Protein AF-A0A847HS44-F1 (afdb_monomer)

Nearest PDB structures (foldseek):
  2p1a-assembly1_B  TM=5.831E-01  e=1.201E-01  Bacillus cereus ATCC 10987
  8d9p-assembly1_A  TM=1.862E-01  e=7.970E+00  synthetic construct

Sequence (171 aa):
MTTGVDSRADLLFLAFERNSRVNAALLAAIEASDLPFASGGWSIGKLLCHLASFRRQWLAEIAPKHAAGLRSLADYTDDGRDFEPLTDDLLVIADAFRAGDAAVVAAVHAALTERRPFPGFYRSDPTELLVHVMVHDAHHRGQIMSLLRQRGRSRADMIKLEDATWLVWRE

Secondary structure (DSSP, 8-state):
------HHHHHHHHHHHHHHHHHHHHHHH--GGGTT--SSS--HHHHHHHHHHHHHHHHHHH-HHHHTTPPP-EEE-TTSS-EEES---HHHHHHHHHHHHHHHHHHHHHHHHTT---SSS--S-TTHHHHHHHHHHHHHHHHHHHHHHHTT--HHHHHHHHHHHHGGGG-

Solvent-accessible surface area (backbone atoms only — not comparable to full-atom values): 9558 Å² total; per-residue (Å²): 132,84,80,76,75,57,67,66,60,54,53,49,52,52,51,44,53,42,48,53,50,28,52,52,43,52,55,74,70,59,52,76,86,49,29,80,48,60,77,100,61,73,23,41,34,42,50,51,23,48,62,28,25,46,44,36,55,54,26,50,75,59,39,45,80,51,21,60,87,60,73,76,30,51,52,61,43,98,82,65,82,51,63,47,56,72,61,82,52,65,66,65,47,53,49,38,36,54,54,25,53,52,29,52,54,50,47,34,53,50,26,59,75,69,71,40,54,30,78,102,44,46,71,89,41,39,62,51,53,51,53,50,52,49,52,53,47,52,53,54,47,53,51,44,56,48,49,45,49,74,75,60,54,50,70,67,59,52,48,53,51,47,49,55,42,54,52,62,76,74,114

Radius of gyration: 16.85 Å; Cα contacts (8 Å, |Δi|>4): 185; chains: 1; bounding box: 44×34×45 Å

Structure (mmCIF, N/CA/C/O backbone):
data_AF-A0A847HS44-F1
#
_entry.id   AF-A0A847HS44-F1
#
loop_
_atom_site.group_PDB
_atom_site.id
_atom_site.type_symbol
_atom_site.label_atom_id
_atom_site.label_alt_id
_atom_site.label_comp_id
_atom_site.label_asym_id
_atom_site.label_entity_id
_atom_site.label_seq_id
_atom_site.pdbx_PDB_ins_code
_atom_site.Cartn_x
_atom_site.Cartn_y
_atom_site.Cartn_z
_atom_site.occupancy
_atom_site.B_iso_or_equiv
_atom_site.auth_seq_id
_atom_site.auth_comp_id
_atom_site.auth_asym_id
_atom_site.auth_atom_id
_atom_site.pdbx_PDB_model_num
ATOM 1 N N . MET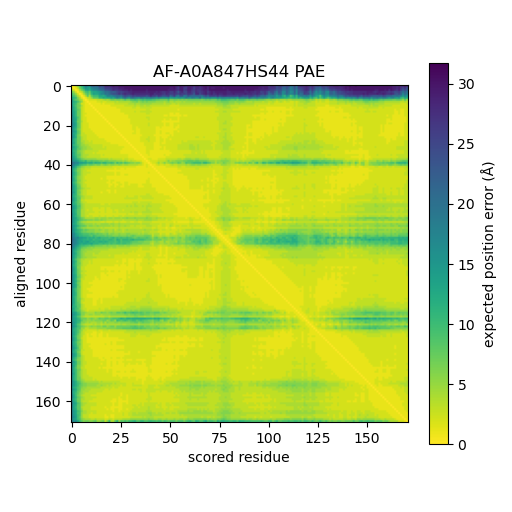 A 1 1 ? 27.883 -16.875 -19.919 1.00 35.31 1 MET A N 1
ATOM 2 C CA . MET A 1 1 ? 27.927 -15.516 -19.343 1.00 35.31 1 MET A CA 1
ATOM 3 C C . MET A 1 1 ? 27.144 -15.567 -18.051 1.00 35.31 1 MET A C 1
ATOM 5 O O . MET A 1 1 ? 25.947 -15.806 -18.095 1.00 35.31 1 MET A O 1
ATOM 9 N N . THR A 1 2 ? 27.832 -15.494 -16.919 1.00 38.44 2 THR A N 1
ATOM 10 C CA . THR A 1 2 ? 27.220 -15.480 -15.590 1.00 38.44 2 THR A CA 1
ATOM 11 C C . THR A 1 2 ? 26.368 -14.221 -15.465 1.00 38.44 2 THR A C 1
ATOM 13 O O . THR A 1 2 ? 26.876 -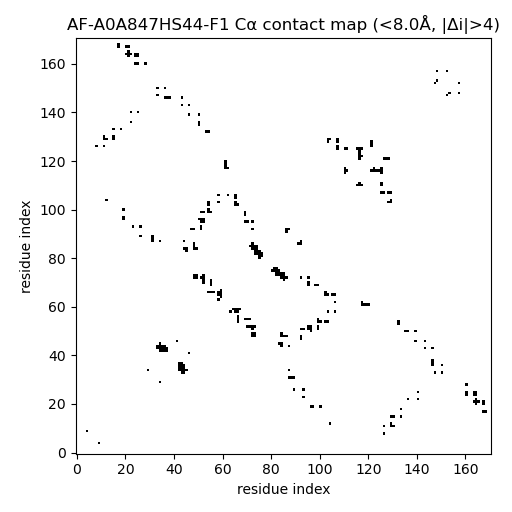13.105 -15.548 1.00 38.44 2 THR A O 1
ATOM 16 N N . THR A 1 3 ? 25.056 -14.404 -15.343 1.00 46.41 3 THR A N 1
ATOM 17 C CA . THR A 1 3 ? 24.098 -13.352 -15.006 1.00 46.41 3 THR A CA 1
ATOM 18 C C . THR A 1 3 ? 24.461 -12.834 -13.622 1.00 46.41 3 THR A C 1
ATOM 20 O O . THR A 1 3 ? 24.153 -13.471 -12.617 1.00 46.41 3 THR A O 1
ATOM 23 N N . GLY A 1 4 ? 25.210 -11.734 -13.574 1.00 49.28 4 GLY A N 1
ATOM 24 C CA . GLY A 1 4 ? 25.477 -11.024 -12.335 1.00 49.28 4 GLY A CA 1
ATOM 25 C C . GLY A 1 4 ? 24.150 -10.532 -11.784 1.00 49.28 4 GLY A C 1
ATOM 26 O O . GLY A 1 4 ? 23.555 -9.611 -12.333 1.00 49.28 4 GLY A O 1
ATOM 27 N N . VAL A 1 5 ? 23.675 -11.202 -10.746 1.00 53.84 5 VAL A N 1
ATOM 28 C CA . VAL A 1 5 ? 22.640 -10.702 -9.853 1.00 53.84 5 VAL A CA 1
ATOM 29 C C . VAL A 1 5 ? 23.112 -9.330 -9.347 1.00 53.84 5 VAL A C 1
ATOM 31 O O . VAL A 1 5 ? 24.160 -9.263 -8.701 1.00 53.84 5 VAL A O 1
ATOM 34 N N . ASP A 1 6 ? 22.420 -8.229 -9.681 1.00 69.06 6 ASP A N 1
ATOM 35 C CA . ASP A 1 6 ? 22.714 -6.935 -9.046 1.00 69.06 6 ASP A CA 1
ATOM 36 C C . ASP A 1 6 ? 22.168 -7.011 -7.625 1.00 69.06 6 ASP A C 1
ATOM 38 O O . ASP A 1 6 ? 20.983 -6.790 -7.374 1.00 69.06 6 ASP A O 1
ATOM 42 N N . SER A 1 7 ? 23.056 -7.344 -6.691 1.00 78.81 7 SER A N 1
ATOM 43 C CA . SER A 1 7 ? 22.738 -7.515 -5.276 1.00 78.81 7 SER A CA 1
ATOM 44 C C . SER A 1 7 ? 22.021 -6.306 -4.668 1.00 78.81 7 SER A C 1
ATOM 46 O O . SER A 1 7 ? 21.385 -6.444 -3.631 1.00 78.81 7 SER A O 1
ATOM 48 N N . ARG A 1 8 ? 22.106 -5.114 -5.277 1.00 85.62 8 ARG A N 1
ATOM 49 C CA . ARG A 1 8 ? 21.376 -3.927 -4.807 1.00 85.62 8 ARG A CA 1
ATOM 50 C C . ARG A 1 8 ? 19.903 -3.964 -5.200 1.00 85.62 8 ARG A C 1
ATOM 52 O O . ARG A 1 8 ? 19.059 -3.654 -4.364 1.00 85.62 8 ARG A O 1
ATOM 59 N N . ALA A 1 9 ? 19.593 -4.358 -6.434 1.00 90.69 9 ALA A N 1
ATOM 60 C CA . ALA A 1 9 ? 18.211 -4.482 -6.891 1.00 90.69 9 ALA A CA 1
ATOM 61 C C . ALA A 1 9 ? 17.483 -5.587 -6.114 1.00 90.69 9 ALA A C 1
ATOM 63 O O . ALA A 1 9 ? 16.370 -5.371 -5.642 1.00 90.69 9 ALA A O 1
ATOM 64 N N . ASP A 1 10 ? 18.147 -6.721 -5.888 1.00 93.50 10 ASP A N 1
ATOM 65 C CA . ASP A 1 10 ? 17.607 -7.830 -5.096 1.00 93.50 10 ASP A CA 1
ATOM 66 C C . ASP A 1 10 ? 17.241 -7.414 -3.667 1.00 93.50 10 ASP A C 1
ATOM 68 O O . ASP A 1 10 ? 16.172 -7.770 -3.170 1.00 93.50 10 ASP A O 1
ATOM 72 N N . LEU A 1 11 ? 18.087 -6.607 -3.017 1.00 95.06 11 LEU A N 1
ATOM 73 C CA . LEU A 1 11 ? 17.787 -6.068 -1.689 1.00 95.06 11 LEU A CA 1
ATOM 74 C C . LEU A 1 11 ? 16.565 -5.141 -1.701 1.00 95.06 11 LEU A C 1
ATOM 76 O O . LEU A 1 11 ? 15.794 -5.147 -0.743 1.00 95.06 11 LEU A O 1
ATOM 80 N N . LEU A 1 12 ? 16.356 -4.370 -2.772 1.00 97.25 12 LEU A N 1
ATOM 81 C CA . LEU A 1 12 ? 15.176 -3.512 -2.911 1.00 97.25 12 LEU A CA 1
ATOM 82 C C . LEU A 1 12 ? 13.904 -4.321 -3.178 1.00 97.25 12 LEU A C 1
ATOM 84 O O . LEU A 1 12 ? 12.866 -3.999 -2.603 1.00 97.25 12 LEU A O 1
ATOM 88 N N . PHE A 1 13 ? 13.974 -5.392 -3.972 1.00 97.88 13 PHE A N 1
ATOM 89 C CA . PHE A 1 13 ? 12.849 -6.318 -4.137 1.00 97.88 13 PHE A CA 1
ATOM 90 C C . PHE A 1 13 ? 12.499 -7.022 -2.824 1.00 97.88 13 PHE A C 1
ATOM 92 O O . PHE A 1 13 ? 11.324 -7.086 -2.467 1.00 97.88 13 PHE A O 1
ATOM 99 N N . LEU A 1 14 ? 13.501 -7.480 -2.069 1.00 97.12 14 LEU A N 1
ATOM 100 C CA . LEU A 1 14 ? 13.291 -8.068 -0.746 1.00 97.12 14 LEU A CA 1
ATOM 101 C C . LEU A 1 14 ? 12.673 -7.058 0.232 1.00 97.12 14 LEU A C 1
ATOM 103 O O . LEU A 1 14 ? 11.720 -7.377 0.939 1.00 97.12 14 LEU A O 1
ATOM 107 N N . ALA A 1 15 ? 13.177 -5.822 0.268 1.00 98.00 15 ALA A N 1
ATOM 108 C CA . ALA A 1 15 ? 12.604 -4.770 1.104 1.00 98.00 15 ALA A CA 1
ATOM 109 C C . ALA A 1 15 ? 11.152 -4.449 0.708 1.00 98.00 15 ALA A C 1
ATOM 111 O O . ALA A 1 15 ? 10.306 -4.235 1.577 1.00 98.00 15 ALA A O 1
ATOM 112 N N . PHE A 1 16 ? 10.845 -4.463 -0.590 1.00 98.50 16 PHE A N 1
ATOM 113 C CA . PHE A 1 16 ? 9.499 -4.231 -1.101 1.00 98.50 16 PHE A CA 1
ATOM 114 C C . PHE A 1 16 ? 8.529 -5.371 -0.749 1.00 98.50 16 PHE A C 1
ATOM 116 O O . PHE A 1 16 ? 7.387 -5.119 -0.357 1.00 98.50 16 PHE A O 1
ATOM 123 N N . GLU A 1 17 ? 8.983 -6.622 -0.823 1.00 98.31 17 GLU A N 1
ATOM 124 C CA . GLU A 1 17 ? 8.225 -7.798 -0.379 1.00 98.31 17 GLU A CA 1
ATOM 125 C C . GLU A 1 17 ? 7.880 -7.698 1.114 1.00 98.31 17 GLU A C 1
ATOM 127 O O . GLU A 1 17 ? 6.709 -7.808 1.496 1.00 98.31 17 GLU A O 1
ATOM 132 N N . ARG A 1 18 ? 8.864 -7.341 1.946 1.00 98.44 18 ARG A N 1
ATOM 133 C CA . ARG A 1 18 ? 8.659 -7.074 3.376 1.00 98.44 18 ARG A CA 1
ATOM 134 C C . ARG A 1 18 ? 7.659 -5.946 3.599 1.00 98.44 18 ARG A C 1
ATOM 136 O O . ARG A 1 18 ? 6.729 -6.094 4.388 1.00 98.44 18 ARG A O 1
ATOM 143 N N . ASN A 1 19 ? 7.781 -4.843 2.864 1.00 98.56 19 ASN A N 1
ATOM 144 C CA . ASN A 1 19 ? 6.821 -3.745 2.934 1.00 98.56 19 ASN A CA 1
ATOM 145 C C . ASN A 1 19 ? 5.385 -4.191 2.592 1.00 98.56 19 ASN A C 1
ATOM 147 O O . ASN A 1 19 ? 4.445 -3.797 3.286 1.00 98.56 19 ASN A O 1
ATOM 151 N N . SER A 1 20 ? 5.226 -5.050 1.583 1.00 98.38 20 SER A N 1
ATOM 152 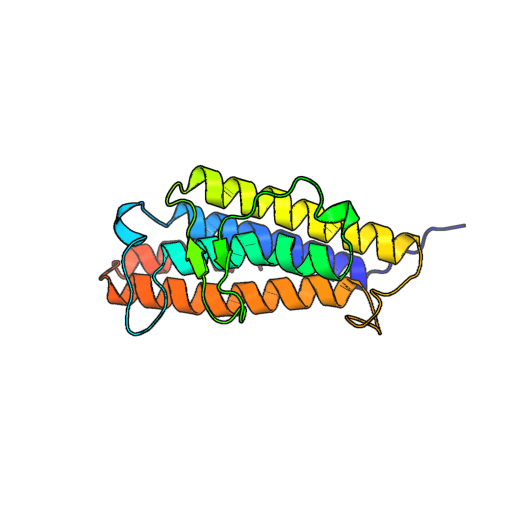C CA . SER A 1 20 ? 3.929 -5.617 1.185 1.00 98.38 20 SER A CA 1
ATOM 153 C C . SER A 1 20 ? 3.318 -6.449 2.322 1.00 98.38 20 SER A C 1
ATOM 155 O O . SER A 1 20 ? 2.137 -6.314 2.649 1.00 98.38 20 SER A O 1
ATOM 157 N N . ARG A 1 21 ? 4.138 -7.252 3.011 1.00 98.38 21 ARG A N 1
ATOM 158 C CA . ARG A 1 21 ? 3.722 -8.031 4.191 1.00 98.38 21 ARG A CA 1
ATOM 159 C C . ARG A 1 21 ? 3.341 -7.154 5.380 1.00 98.38 21 ARG A C 1
ATOM 161 O O . ARG A 1 21 ? 2.382 -7.470 6.080 1.00 98.38 21 ARG A O 1
ATOM 168 N N . VAL A 1 22 ? 4.024 -6.029 5.579 1.00 98.56 22 VAL A N 1
ATOM 169 C CA . VAL A 1 22 ? 3.646 -5.039 6.600 1.00 98.56 22 VAL A CA 1
ATOM 170 C C . VAL A 1 22 ? 2.286 -4.411 6.291 1.00 98.56 22 VAL A C 1
ATOM 172 O O . VAL A 1 22 ? 1.470 -4.255 7.199 1.00 98.56 22 VAL A O 1
ATOM 175 N N . ASN A 1 23 ? 2.000 -4.094 5.025 1.00 98.44 23 ASN A N 1
ATOM 176 C CA . ASN A 1 23 ? 0.676 -3.604 4.627 1.00 98.44 23 ASN A CA 1
ATOM 177 C C . ASN A 1 23 ? -0.413 -4.657 4.866 1.00 98.44 23 ASN A C 1
ATOM 179 O O . ASN A 1 23 ? -1.477 -4.326 5.387 1.00 98.44 23 ASN A O 1
ATOM 183 N N . ALA A 1 24 ? -0.135 -5.925 4.553 1.00 98.25 24 ALA A N 1
ATOM 184 C CA . ALA A 1 24 ? -1.051 -7.028 4.832 1.00 98.25 24 ALA A CA 1
ATOM 185 C C . ALA A 1 24 ? -1.308 -7.202 6.341 1.00 98.25 24 ALA A C 1
ATOM 187 O O . ALA A 1 24 ? -2.455 -7.380 6.749 1.00 98.25 24 ALA A O 1
ATOM 188 N N . ALA A 1 25 ? -0.268 -7.096 7.175 1.00 98.06 25 ALA A N 1
ATOM 189 C CA . ALA A 1 25 ? -0.394 -7.156 8.631 1.00 98.06 25 ALA A CA 1
ATOM 190 C C . ALA A 1 25 ? -1.226 -5.991 9.191 1.00 98.06 25 ALA A C 1
ATOM 192 O O . ALA A 1 25 ? -2.063 -6.208 10.067 1.00 98.06 25 ALA A O 1
ATOM 193 N N . LEU A 1 26 ? -1.042 -4.774 8.661 1.00 98.19 26 LEU A N 1
ATOM 194 C CA . LEU A 1 26 ? -1.879 -3.628 9.016 1.00 98.19 26 LEU A CA 1
ATOM 195 C C . LEU A 1 26 ? -3.341 -3.882 8.648 1.00 98.19 26 LEU A C 1
ATOM 197 O O . LEU A 1 26 ? -4.199 -3.759 9.514 1.00 98.19 26 LEU A O 1
ATOM 201 N N . LEU A 1 27 ? -3.620 -4.261 7.397 1.00 98.00 27 LEU A N 1
ATOM 202 C CA . LEU A 1 27 ? -4.979 -4.539 6.920 1.00 98.00 27 LEU A CA 1
ATOM 203 C C . LEU A 1 27 ? -5.683 -5.607 7.761 1.00 98.00 27 LEU A C 1
ATOM 205 O O . LEU A 1 27 ? -6.847 -5.434 8.104 1.00 98.00 27 LEU A O 1
ATOM 209 N N . ALA A 1 28 ? -4.975 -6.671 8.143 1.00 97.56 28 ALA A N 1
ATOM 210 C CA . ALA A 1 28 ? -5.519 -7.740 8.979 1.00 97.56 28 ALA A CA 1
ATOM 211 C C . ALA A 1 28 ? -5.902 -7.287 10.402 1.00 97.56 28 ALA A C 1
ATOM 213 O O . ALA A 1 28 ? -6.659 -7.981 11.078 1.00 97.56 28 ALA A O 1
ATOM 214 N N . ALA A 1 29 ? -5.378 -6.150 10.867 1.00 96.88 29 ALA A N 1
ATOM 215 C CA . ALA A 1 29 ? -5.713 -5.559 12.161 1.00 96.88 29 ALA A CA 1
ATOM 216 C C . ALA A 1 29 ? -6.822 -4.493 12.082 1.00 96.88 29 ALA A C 1
ATOM 218 O O . ALA A 1 29 ? -7.274 -4.023 13.127 1.00 96.88 29 ALA A O 1
ATOM 219 N N . ILE A 1 30 ? -7.239 -4.090 10.876 1.00 98.00 30 ILE A N 1
ATOM 220 C CA . ILE A 1 30 ? -8.332 -3.135 10.670 1.00 98.00 30 ILE A CA 1
ATOM 221 C C . ILE A 1 30 ? -9.669 -3.873 10.705 1.00 98.00 30 ILE A C 1
ATOM 223 O O . ILE A 1 30 ? -9.857 -4.900 10.057 1.00 98.00 30 ILE A O 1
ATOM 227 N N . GLU A 1 31 ? -10.628 -3.308 11.425 1.00 96.88 31 GLU A N 1
ATOM 228 C CA . GLU A 1 31 ? -12.020 -3.736 11.421 1.00 96.88 31 GLU A CA 1
ATOM 229 C C . GLU A 1 31 ? -12.855 -2.793 10.552 1.00 96.88 31 GLU A C 1
ATOM 231 O O . GLU A 1 31 ? -12.570 -1.600 10.443 1.00 96.88 31 GLU A O 1
ATOM 236 N N . ALA A 1 32 ? -13.970 -3.288 10.004 1.00 97.19 32 ALA A N 1
ATOM 237 C CA . ALA A 1 32 ? -14.899 -2.457 9.231 1.00 97.19 32 ALA A CA 1
ATOM 238 C C . ALA A 1 32 ? -15.371 -1.214 10.015 1.00 97.19 32 ALA A C 1
ATOM 240 O O . ALA A 1 32 ? -15.581 -0.145 9.447 1.00 97.19 32 ALA A O 1
ATOM 241 N N . SER A 1 33 ? -15.472 -1.330 11.344 1.00 97.00 33 SER A N 1
ATOM 242 C CA . SER A 1 33 ? -15.875 -0.227 12.217 1.00 97.00 33 SER A CA 1
ATOM 243 C C . SER A 1 33 ? -14.841 0.913 12.294 1.00 97.00 33 SER A C 1
ATOM 245 O O . SER A 1 33 ? -15.211 2.034 12.652 1.00 97.00 33 SER A O 1
ATOM 247 N N . ASP A 1 34 ? -13.567 0.662 11.968 1.00 98.06 34 ASP A N 1
ATOM 248 C CA . ASP A 1 34 ? -12.507 1.680 11.929 1.00 98.06 34 ASP A CA 1
ATOM 249 C C . ASP A 1 34 ? -12.587 2.574 10.695 1.00 98.06 34 ASP A C 1
ATOM 251 O O . ASP A 1 34 ? -12.218 3.744 10.764 1.00 98.06 34 ASP A O 1
ATOM 255 N N . LEU A 1 35 ? -13.053 2.030 9.569 1.00 98.25 35 LEU A N 1
ATOM 256 C CA . LEU A 1 35 ? -12.989 2.670 8.256 1.00 98.25 35 LEU A CA 1
ATOM 257 C C . LEU A 1 35 ? -13.531 4.106 8.208 1.00 98.25 35 LEU A C 1
ATOM 259 O O . LEU A 1 35 ? -12.850 4.948 7.615 1.00 98.25 35 LEU A O 1
ATOM 263 N N . PRO A 1 36 ? -14.684 4.442 8.824 1.00 97.81 36 PRO A N 1
ATOM 264 C CA . PRO A 1 36 ? -15.198 5.808 8.778 1.00 97.81 36 PRO A CA 1
ATOM 265 C C . PRO A 1 36 ? -14.446 6.781 9.698 1.00 97.81 36 PRO A C 1
ATOM 267 O O . PRO A 1 36 ? -14.651 7.988 9.587 1.00 97.81 36 PRO A O 1
ATOM 270 N N . PHE A 1 37 ? -13.594 6.307 10.616 1.00 98.38 37 PHE A N 1
ATOM 271 C CA . PHE A 1 37 ? -12.940 7.181 11.588 1.00 98.38 37 PHE A CA 1
ATOM 272 C C . PHE A 1 37 ? -11.899 8.088 10.923 1.00 98.38 37 PHE A C 1
ATOM 274 O O . PHE A 1 37 ? -11.018 7.624 10.197 1.00 98.38 37 PHE A O 1
ATOM 281 N N . ALA A 1 38 ? -11.988 9.383 11.222 1.00 97.19 38 ALA A N 1
ATOM 282 C CA . ALA A 1 38 ? -11.110 10.438 10.736 1.00 97.19 38 ALA A CA 1
ATOM 283 C C . ALA A 1 38 ? -10.836 11.452 11.854 1.00 97.19 38 ALA A C 1
ATOM 285 O O . ALA A 1 38 ? -11.634 11.605 12.779 1.00 97.19 38 ALA A O 1
ATOM 286 N N . SER A 1 39 ? -9.725 12.180 11.745 1.00 93.56 39 SER A N 1
ATOM 287 C CA . SER A 1 39 ? -9.378 13.267 12.665 1.00 93.56 39 SER A CA 1
ATOM 288 C C . SER A 1 39 ? -8.605 14.348 11.912 1.00 93.56 39 SER A C 1
ATOM 290 O O . SER A 1 39 ? -7.412 14.204 11.652 1.00 93.56 39 SER A O 1
ATOM 292 N N . GLY A 1 40 ? -9.311 15.401 11.483 1.00 87.69 40 GLY A N 1
ATOM 293 C CA . GLY A 1 40 ? -8.718 16.548 10.779 1.00 87.69 40 GLY A CA 1
ATOM 294 C C . GLY A 1 40 ? -8.178 16.268 9.367 1.00 87.69 40 GLY A C 1
ATOM 295 O O . GLY A 1 40 ? -7.452 17.099 8.830 1.00 87.69 40 GLY A O 1
ATOM 296 N N . GLY A 1 41 ? -8.514 15.124 8.764 1.00 92.88 41 GLY A N 1
ATOM 297 C CA . GLY A 1 41 ? -8.041 14.698 7.444 1.00 92.88 41 GLY A CA 1
ATOM 298 C C . GLY A 1 41 ? -8.846 13.515 6.902 1.00 92.88 41 GLY A C 1
ATOM 299 O O . GLY A 1 41 ? -9.999 13.323 7.283 1.00 92.88 41 GLY A O 1
ATOM 300 N N . TRP A 1 42 ? -8.244 12.713 6.020 1.00 96.62 42 TRP A N 1
ATOM 301 C CA . TRP A 1 42 ? -8.889 11.523 5.458 1.00 96.62 42 TRP A CA 1
ATOM 302 C C . TRP A 1 42 ? -9.167 10.448 6.518 1.00 96.62 42 TRP A C 1
ATOM 304 O O . TRP A 1 42 ? -8.412 10.284 7.479 1.00 96.62 42 TRP A O 1
ATOM 314 N N . SER A 1 43 ? -10.258 9.705 6.323 1.00 98.25 43 SER A N 1
ATOM 315 C CA . SER A 1 43 ? -10.595 8.554 7.159 1.00 98.25 43 SER A CA 1
ATOM 316 C C . SER A 1 43 ? -9.637 7.385 6.932 1.00 98.25 43 SER A C 1
ATOM 318 O O . SER A 1 43 ? -8.923 7.337 5.926 1.00 98.25 43 SER A O 1
ATOM 320 N N . ILE A 1 44 ? -9.650 6.404 7.838 1.00 98.50 44 ILE A N 1
ATOM 321 C CA . ILE A 1 44 ? -8.874 5.164 7.678 1.00 98.50 44 ILE A CA 1
ATOM 322 C C . ILE A 1 44 ? -9.221 4.474 6.351 1.00 98.50 44 ILE A C 1
ATOM 324 O O . ILE A 1 44 ? -8.316 4.115 5.602 1.00 98.50 44 ILE A O 1
ATOM 328 N N . GLY A 1 45 ? -10.507 4.340 6.013 1.00 98.25 45 GLY A N 1
ATOM 329 C CA . GLY A 1 45 ? -10.929 3.711 4.757 1.00 98.25 45 GLY A CA 1
ATOM 330 C C . GLY A 1 45 ? -10.449 4.469 3.519 1.00 98.25 45 GLY A C 1
ATOM 331 O O . GLY A 1 45 ? -9.955 3.859 2.569 1.00 98.25 45 GLY A O 1
ATOM 332 N N . LYS A 1 46 ? -10.498 5.805 3.563 1.00 97.94 46 LYS A N 1
ATOM 333 C CA . LYS A 1 46 ? -9.989 6.665 2.489 1.00 97.94 46 LYS A CA 1
ATOM 334 C C . LYS A 1 46 ? -8.471 6.500 2.335 1.00 97.94 46 LYS A C 1
ATOM 336 O O . LYS A 1 46 ? -8.002 6.232 1.232 1.00 97.94 46 LYS A O 1
ATOM 341 N N . LEU A 1 47 ? -7.708 6.522 3.431 1.00 98.06 47 LEU A N 1
ATOM 342 C CA . LEU A 1 47 ? -6.258 6.264 3.424 1.00 98.06 47 LEU A CA 1
ATOM 343 C C . LEU A 1 47 ? -5.902 4.879 2.860 1.00 98.06 47 LEU A C 1
ATOM 345 O O . LEU A 1 47 ? -4.961 4.762 2.078 1.00 98.06 47 LEU A O 1
ATOM 349 N N . LEU A 1 48 ? -6.654 3.833 3.207 1.00 98.44 48 LEU A N 1
ATOM 350 C CA . LEU A 1 48 ? -6.426 2.485 2.678 1.00 98.44 48 LEU A CA 1
ATOM 351 C C . LEU A 1 48 ? -6.686 2.398 1.167 1.00 98.44 48 LEU A C 1
ATOM 353 O O . LEU A 1 48 ? -5.875 1.824 0.438 1.00 98.44 48 LEU A O 1
ATOM 357 N N . CYS A 1 49 ? -7.770 3.008 0.681 1.00 98.12 49 CYS A N 1
ATOM 358 C CA . CYS A 1 49 ? -8.057 3.083 -0.753 1.00 98.12 49 CYS A CA 1
ATOM 359 C C . CYS A 1 49 ? -6.995 3.891 -1.511 1.00 98.12 49 CYS A C 1
ATOM 361 O O . CYS A 1 49 ? -6.621 3.507 -2.624 1.00 98.12 49 CYS A O 1
ATOM 363 N N . HIS A 1 50 ? -6.478 4.967 -0.906 1.00 97.25 50 HIS A N 1
ATOM 364 C CA . HIS A 1 50 ? -5.374 5.755 -1.454 1.00 97.25 50 HIS A CA 1
ATOM 365 C C . HIS A 1 50 ? -4.111 4.911 -1.621 1.00 97.25 50 HIS A C 1
ATOM 367 O O . HIS A 1 50 ? -3.561 4.831 -2.717 1.00 97.25 50 HIS A O 1
ATOM 373 N N . LEU A 1 51 ? -3.686 4.240 -0.547 1.00 97.19 51 LEU A N 1
ATOM 374 C CA . LEU A 1 51 ? -2.505 3.381 -0.546 1.00 97.19 51 LEU A CA 1
ATOM 375 C C . LEU A 1 51 ? -2.588 2.296 -1.626 1.00 97.19 51 LEU A C 1
ATOM 377 O O . LEU A 1 51 ? -1.653 2.129 -2.412 1.00 97.19 51 LEU A O 1
ATOM 381 N N . ALA A 1 52 ? -3.719 1.595 -1.712 1.00 97.50 52 ALA A N 1
ATOM 382 C CA . ALA A 1 52 ? -3.926 0.566 -2.727 1.00 97.50 52 ALA A CA 1
ATOM 383 C C . ALA A 1 52 ? -3.914 1.152 -4.153 1.00 97.50 52 ALA A C 1
ATOM 385 O O . ALA A 1 52 ? -3.256 0.620 -5.050 1.00 97.50 52 ALA A O 1
ATOM 386 N N . SER A 1 53 ? -4.605 2.277 -4.367 1.00 96.25 53 SER A N 1
ATOM 387 C CA . SER A 1 53 ? -4.739 2.900 -5.693 1.00 96.25 53 SER A CA 1
ATOM 388 C C . SER A 1 53 ? -3.456 3.576 -6.181 1.00 96.25 53 SER A C 1
ATOM 390 O O . SER A 1 53 ? -3.275 3.716 -7.395 1.00 96.25 53 SER A O 1
ATOM 392 N N . PHE A 1 54 ? -2.547 3.931 -5.267 1.00 96.38 54 PHE A N 1
ATOM 393 C CA . PHE A 1 54 ? -1.269 4.569 -5.579 1.00 96.38 54 PHE A CA 1
ATOM 394 C C . PHE A 1 54 ? -0.466 3.783 -6.622 1.00 96.38 54 PHE A C 1
ATOM 396 O O . PHE A 1 54 ? 0.022 4.365 -7.590 1.00 96.38 54 PHE A O 1
ATOM 403 N N . ARG A 1 55 ? -0.404 2.445 -6.498 1.00 97.75 55 ARG A N 1
ATOM 404 C CA . ARG A 1 55 ? 0.319 1.588 -7.457 1.00 97.75 55 ARG A CA 1
ATOM 405 C C . ARG A 1 55 ? -0.233 1.752 -8.863 1.00 97.75 55 ARG A C 1
ATOM 407 O O . ARG A 1 55 ? 0.514 2.027 -9.797 1.00 97.75 55 ARG A O 1
ATOM 414 N N . ARG A 1 56 ? -1.554 1.614 -9.009 1.00 96.75 56 ARG A N 1
ATOM 415 C CA . ARG A 1 56 ? -2.232 1.743 -10.300 1.00 96.75 56 ARG A CA 1
ATOM 416 C C . ARG A 1 56 ? -2.007 3.128 -10.898 1.00 96.75 56 ARG A C 1
ATOM 418 O O . ARG A 1 56 ? -1.676 3.209 -12.075 1.00 96.75 56 ARG A O 1
ATOM 425 N N . GLN A 1 57 ? -2.232 4.193 -10.129 1.00 94.06 57 GLN A N 1
ATOM 426 C CA . GLN A 1 57 ? -2.060 5.569 -10.611 1.00 94.06 57 GLN A CA 1
ATOM 427 C C . GLN A 1 57 ? -0.652 5.798 -11.116 1.00 94.06 57 GLN A C 1
ATOM 429 O O . GLN A 1 57 ? -0.465 6.224 -12.249 1.00 94.06 57 GLN A O 1
ATOM 434 N N . TRP A 1 58 ? 0.333 5.444 -10.300 1.00 95.25 58 TRP A N 1
ATOM 435 C CA . TRP A 1 58 ? 1.705 5.700 -10.663 1.00 95.25 58 TRP A CA 1
ATOM 436 C C . TRP A 1 58 ? 2.133 4.872 -11.878 1.00 95.25 58 TRP A C 1
ATOM 438 O O . TRP A 1 58 ? 2.738 5.401 -12.806 1.00 95.25 58 TRP A O 1
ATOM 448 N N . LEU A 1 59 ? 1.743 3.593 -11.940 1.00 97.44 59 LEU A N 1
ATOM 449 C CA . LEU A 1 59 ? 1.979 2.755 -13.117 1.00 97.44 59 LEU A CA 1
ATOM 450 C C . LEU A 1 59 ? 1.259 3.271 -14.368 1.00 97.44 59 LEU A C 1
ATOM 452 O O . LEU A 1 59 ? 1.793 3.103 -15.459 1.00 97.44 59 LEU A O 1
ATOM 456 N N . ALA A 1 60 ? 0.081 3.887 -14.248 1.00 95.69 60 ALA A N 1
ATOM 457 C CA . ALA A 1 60 ? -0.628 4.443 -15.399 1.00 95.69 60 ALA A CA 1
ATOM 458 C C . ALA A 1 60 ? 0.176 5.564 -16.075 1.00 95.69 60 ALA A C 1
ATOM 460 O O . ALA A 1 60 ? 0.139 5.668 -17.296 1.00 95.69 60 ALA A O 1
ATOM 461 N N . GLU A 1 61 ? 0.955 6.323 -15.303 1.00 93.81 61 GLU A N 1
ATOM 462 C CA . GLU A 1 61 ? 1.836 7.373 -15.820 1.00 93.81 61 GLU A CA 1
ATOM 463 C C . GLU A 1 61 ? 3.107 6.800 -16.462 1.00 93.81 61 GLU A C 1
ATOM 465 O O . GLU A 1 61 ? 3.497 7.187 -17.563 1.00 93.81 61 GLU A O 1
ATOM 470 N N . ILE A 1 62 ? 3.774 5.859 -15.785 1.00 95.12 62 ILE A N 1
ATOM 471 C CA . ILE A 1 62 ? 5.156 5.486 -16.145 1.00 95.12 62 ILE A CA 1
ATOM 472 C C . ILE A 1 62 ? 5.290 4.138 -16.853 1.00 95.12 62 ILE A C 1
ATOM 474 O O . ILE A 1 62 ? 6.290 3.869 -17.522 1.00 95.12 62 ILE A O 1
ATOM 478 N N . ALA A 1 63 ? 4.309 3.258 -16.684 1.00 96.00 63 ALA A N 1
ATOM 479 C CA . ALA A 1 63 ? 4.304 1.908 -17.227 1.00 96.00 63 ALA A CA 1
ATOM 480 C C . ALA A 1 63 ? 2.869 1.436 -17.546 1.00 96.00 63 ALA A C 1
ATOM 482 O O . ALA A 1 63 ? 2.451 0.402 -17.017 1.00 96.00 63 ALA A O 1
ATOM 483 N N . PRO A 1 64 ? 2.116 2.125 -18.434 1.00 96.31 64 PRO A N 1
ATOM 484 C CA . PRO A 1 64 ? 0.669 1.920 -18.593 1.00 96.31 64 PRO A CA 1
ATOM 485 C C . PRO A 1 64 ? 0.252 0.464 -18.845 1.00 96.31 64 PRO A C 1
ATOM 487 O O . PRO A 1 64 ? -0.794 0.016 -18.385 1.00 96.31 64 PRO A O 1
ATOM 490 N N . LYS A 1 65 ? 1.102 -0.311 -19.533 1.00 96.94 65 LYS A N 1
ATOM 491 C CA . LYS A 1 65 ? 0.885 -1.746 -19.781 1.00 96.94 65 LYS A CA 1
ATOM 492 C C . LYS A 1 65 ? 0.768 -2.574 -18.495 1.00 96.94 65 LYS A C 1
ATOM 494 O O . LYS A 1 65 ? 0.012 -3.534 -18.480 1.00 96.94 65 LYS A O 1
ATOM 499 N N . HIS A 1 66 ? 1.494 -2.207 -17.439 1.00 97.94 66 HIS A N 1
ATOM 500 C CA . HIS A 1 66 ? 1.452 -2.880 -16.136 1.00 97.94 66 HIS A CA 1
ATOM 501 C C . HIS A 1 66 ? 0.310 -2.364 -15.251 1.00 97.94 66 HIS A C 1
ATOM 503 O O . HIS A 1 66 ? -0.109 -3.055 -14.332 1.00 97.94 66 HIS A O 1
ATOM 509 N N . ALA A 1 67 ? -0.218 -1.168 -15.533 1.00 97.50 67 ALA A N 1
ATOM 510 C CA . ALA A 1 67 ? -1.430 -0.670 -14.887 1.00 97.50 67 ALA A CA 1
ATOM 511 C C . ALA A 1 67 ? -2.710 -1.294 -15.466 1.00 97.50 67 ALA A C 1
ATOM 513 O O . ALA A 1 67 ? -3.760 -1.271 -14.820 1.00 97.50 67 ALA A O 1
ATOM 514 N N . ALA A 1 68 ? -2.640 -1.822 -16.692 1.00 94.94 68 ALA A N 1
ATOM 515 C CA . ALA A 1 68 ? -3.783 -2.394 -17.383 1.00 94.94 68 ALA A CA 1
ATOM 516 C C . ALA A 1 68 ? -4.401 -3.543 -16.568 1.00 94.94 68 ALA A C 1
ATOM 518 O O . ALA A 1 68 ? -3.730 -4.506 -16.211 1.00 94.94 68 ALA A O 1
ATOM 519 N N . GLY A 1 69 ? -5.699 -3.433 -16.277 1.00 92.88 69 GLY A N 1
ATOM 520 C CA . GLY A 1 69 ? -6.447 -4.435 -15.511 1.00 92.88 69 GLY A CA 1
ATOM 521 C C . GLY A 1 69 ? -6.414 -4.256 -13.991 1.00 92.88 69 GLY A C 1
ATOM 522 O O . GLY A 1 69 ? -7.174 -4.929 -13.298 1.00 92.88 69 GLY A O 1
ATOM 523 N N . LEU A 1 70 ? -5.613 -3.328 -13.454 1.00 97.19 70 LEU A N 1
ATOM 524 C CA . LEU A 1 70 ? -5.681 -2.986 -12.034 1.00 97.19 70 LEU A CA 1
ATOM 525 C C . LEU A 1 70 ? -6.953 -2.183 -11.729 1.00 97.19 70 LEU A C 1
ATOM 527 O O . LEU A 1 70 ? -7.288 -1.210 -12.414 1.00 97.19 70 LEU A O 1
ATOM 531 N N . ARG A 1 71 ? -7.648 -2.573 -10.658 1.00 93.81 71 ARG A N 1
ATOM 532 C CA . ARG A 1 71 ? -8.844 -1.882 -10.164 1.00 93.81 71 ARG A CA 1
ATOM 533 C C . ARG A 1 71 ? -8.457 -0.532 -9.548 1.00 93.81 71 ARG A C 1
ATOM 535 O O . ARG A 1 71 ? -7.499 -0.458 -8.785 1.00 93.81 71 ARG A O 1
ATOM 542 N N . SER A 1 72 ? -9.211 0.527 -9.854 1.00 92.19 72 SER A N 1
ATOM 543 C CA . SER A 1 72 ? -9.150 1.771 -9.073 1.00 92.19 72 SER A CA 1
ATOM 544 C C . SER A 1 72 ? -10.047 1.635 -7.848 1.00 92.19 72 SER A C 1
ATOM 546 O O . SER A 1 72 ? -11.183 1.187 -7.995 1.00 92.19 72 SER A O 1
ATOM 548 N N . LEU A 1 73 ? -9.560 2.015 -6.665 1.00 96.06 73 LEU A N 1
ATOM 549 C CA . LEU A 1 73 ? -10.369 2.071 -5.438 1.00 96.06 73 LEU A CA 1
ATOM 550 C C . LEU A 1 73 ? -10.697 3.501 -5.011 1.00 96.06 73 LEU A C 1
ATOM 552 O O . LEU A 1 73 ? -11.257 3.717 -3.941 1.00 96.06 73 LEU A O 1
ATOM 556 N N . ALA A 1 74 ? -10.336 4.473 -5.837 1.00 93.31 74 ALA A N 1
ATOM 557 C CA . ALA A 1 74 ? -10.506 5.879 -5.551 1.00 93.31 74 ALA A CA 1
ATOM 558 C C . ALA A 1 74 ? -10.930 6.617 -6.824 1.00 93.31 74 ALA A C 1
ATOM 560 O O . ALA A 1 74 ? -10.373 6.380 -7.905 1.00 93.31 74 ALA A O 1
ATOM 561 N N . ASP A 1 75 ? -11.933 7.473 -6.668 1.00 93.25 75 ASP A N 1
ATOM 562 C CA . ASP A 1 75 ? -12.457 8.368 -7.694 1.00 93.25 75 ASP A CA 1
ATOM 563 C C . ASP A 1 75 ? -11.955 9.782 -7.417 1.00 93.25 75 ASP A C 1
ATOM 565 O O . ASP A 1 75 ? -12.407 10.429 -6.475 1.00 93.25 75 ASP A O 1
ATOM 569 N N . TYR A 1 76 ? -10.929 10.205 -8.153 1.00 89.19 76 TYR A N 1
ATOM 570 C CA . TYR A 1 76 ? -10.213 11.449 -7.876 1.00 89.19 76 TYR A CA 1
ATOM 571 C C . TYR A 1 76 ? -10.947 12.648 -8.447 1.00 89.19 76 TYR A C 1
ATOM 573 O O . TYR A 1 76 ? -11.493 12.589 -9.546 1.00 89.19 76 TYR A O 1
ATOM 581 N N . THR A 1 77 ? -10.883 13.760 -7.721 1.00 89.06 77 THR A N 1
ATOM 582 C CA . THR A 1 77 ? -11.288 15.061 -8.247 1.00 89.06 77 THR A CA 1
ATOM 583 C C . THR A 1 77 ? -10.444 15.431 -9.464 1.00 89.06 77 THR A C 1
ATOM 585 O O . THR A 1 77 ? -9.303 14.987 -9.604 1.00 89.06 77 THR A O 1
ATOM 588 N N . ASP A 1 78 ? -10.972 16.306 -10.323 1.00 83.69 78 ASP A N 1
ATOM 589 C CA . ASP A 1 78 ? -10.284 16.746 -11.547 1.00 83.69 78 ASP A CA 1
ATOM 590 C C . ASP A 1 78 ? -8.893 17.350 -11.282 1.00 83.69 78 ASP A C 1
ATOM 592 O O . ASP A 1 78 ? -8.001 17.272 -12.124 1.00 83.69 78 ASP A O 1
ATOM 596 N N . ASP A 1 79 ? -8.691 17.955 -10.107 1.00 84.06 79 ASP A N 1
ATOM 597 C CA . ASP A 1 79 ? -7.406 18.530 -9.700 1.00 84.06 79 ASP A CA 1
ATOM 598 C C . ASP A 1 79 ? -6.471 17.536 -8.988 1.00 84.06 79 ASP A C 1
ATOM 600 O O . ASP A 1 79 ? -5.358 17.906 -8.607 1.00 84.06 79 ASP A O 1
ATOM 604 N N . GLY A 1 80 ? -6.915 16.291 -8.793 1.00 78.88 80 GLY A N 1
ATOM 605 C CA . GLY A 1 80 ? -6.167 15.203 -8.167 1.00 78.88 80 GLY A CA 1
ATOM 606 C C . GLY A 1 80 ? -5.841 15.410 -6.687 1.00 78.88 80 GLY A C 1
ATOM 607 O O . GLY A 1 80 ? -5.068 14.629 -6.128 1.00 78.88 80 GLY A O 1
ATOM 608 N N . ARG A 1 81 ? -6.378 16.458 -6.045 1.00 80.06 81 ARG A N 1
ATOM 609 C CA . ARG A 1 81 ? -6.064 16.798 -4.647 1.00 80.06 81 ARG A CA 1
ATOM 610 C C . ARG A 1 81 ? -6.932 16.063 -3.636 1.00 80.06 81 ARG A C 1
ATOM 612 O O . A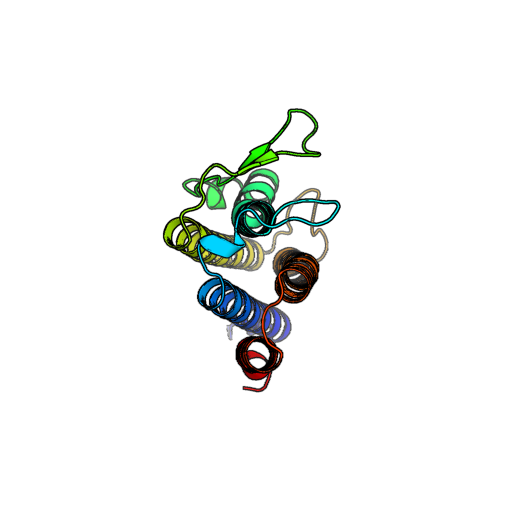RG A 1 81 ? -6.532 15.959 -2.478 1.00 80.06 81 ARG A O 1
ATOM 619 N N . ASP A 1 82 ? -8.079 15.546 -4.061 1.00 89.81 82 ASP A N 1
ATOM 620 C CA . ASP A 1 82 ? -8.953 14.725 -3.233 1.00 89.81 82 ASP A CA 1
ATOM 621 C C . ASP A 1 82 ? -9.560 13.573 -4.047 1.00 89.81 82 ASP A C 1
ATOM 623 O O . ASP A 1 82 ? -9.367 13.482 -5.261 1.00 89.81 82 ASP A O 1
ATOM 627 N N . PHE A 1 83 ? -10.255 12.657 -3.378 1.00 94.31 83 PHE A N 1
ATOM 628 C CA . PHE A 1 83 ? -10.939 11.537 -4.027 1.00 94.31 83 PHE A CA 1
ATOM 629 C C . PHE A 1 83 ? -12.026 10.933 -3.140 1.00 94.31 83 PHE A C 1
ATOM 631 O O . PHE A 1 83 ? -11.933 11.010 -1.923 1.00 94.31 83 PHE A O 1
ATOM 638 N N . GLU A 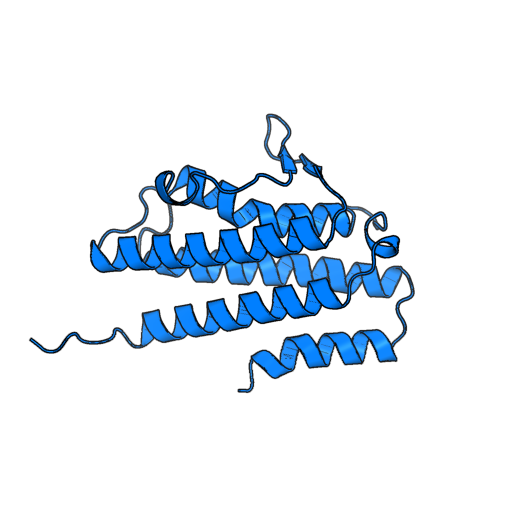1 84 ? -13.000 10.231 -3.702 1.00 95.50 84 GLU A N 1
ATOM 639 C CA . GLU A 1 84 ? -13.921 9.407 -2.913 1.00 95.50 84 GLU A CA 1
ATOM 640 C C . GLU A 1 84 ? -13.514 7.926 -2.957 1.00 95.50 84 GLU A C 1
ATOM 642 O O . GLU A 1 84 ? -13.163 7.412 -4.027 1.00 95.50 84 GLU A O 1
ATOM 647 N N . PRO A 1 85 ? -13.498 7.213 -1.811 1.00 96.75 85 PRO A N 1
ATOM 648 C CA . PRO A 1 85 ? -13.245 5.781 -1.807 1.00 96.75 85 PRO A CA 1
ATOM 649 C C . PRO A 1 85 ? -14.403 5.052 -2.495 1.00 96.75 85 PRO A C 1
ATOM 651 O O . PRO A 1 85 ? -15.572 5.278 -2.196 1.00 96.75 85 PRO A O 1
ATOM 654 N N . LEU A 1 86 ? -14.071 4.137 -3.400 1.00 97.12 86 LEU A N 1
ATOM 655 C CA . LEU A 1 86 ? -15.055 3.370 -4.172 1.00 97.12 86 LEU A CA 1
ATOM 656 C C . LEU A 1 86 ? -15.526 2.095 -3.460 1.00 97.12 86 LEU A C 1
ATOM 658 O O . LEU A 1 86 ? -16.374 1.369 -3.977 1.00 97.12 86 LEU A O 1
ATOM 662 N N . THR A 1 87 ? -14.939 1.773 -2.308 1.00 97.31 87 THR A N 1
ATOM 663 C CA . THR A 1 87 ? -15.266 0.578 -1.533 1.00 97.31 87 THR A CA 1
ATOM 664 C C . THR A 1 87 ? -14.851 0.741 -0.073 1.00 97.31 87 THR A C 1
ATOM 666 O O . THR A 1 87 ? -13.873 1.420 0.237 1.00 97.31 87 THR A O 1
ATOM 669 N N . ASP A 1 88 ? -15.580 0.078 0.814 1.00 96.94 88 ASP A N 1
ATOM 670 C CA . ASP A 1 88 ? -15.238 -0.166 2.215 1.00 96.94 88 ASP A CA 1
ATOM 671 C C . ASP A 1 88 ? -14.974 -1.663 2.487 1.00 96.94 88 ASP A C 1
ATOM 673 O O . ASP A 1 88 ? -14.780 -2.077 3.631 1.00 96.94 88 ASP A O 1
ATOM 677 N N . ASP A 1 89 ? -14.914 -2.488 1.437 1.00 98.00 89 ASP A N 1
ATOM 678 C CA . ASP A 1 89 ? -14.644 -3.916 1.552 1.00 98.00 89 ASP A CA 1
ATOM 679 C C . ASP A 1 89 ? -13.136 -4.159 1.719 1.00 98.00 89 ASP A C 1
ATOM 681 O O . ASP A 1 89 ? -12.336 -4.029 0.786 1.00 98.00 89 ASP A O 1
ATOM 685 N N . LEU A 1 90 ? -12.747 -4.546 2.935 1.00 98.06 90 LEU A N 1
ATOM 686 C CA . LEU A 1 90 ? -11.363 -4.854 3.297 1.00 98.06 90 LEU A CA 1
ATOM 687 C C . LEU A 1 90 ? -10.743 -5.966 2.439 1.00 98.06 90 LEU A C 1
ATOM 689 O O . LEU A 1 90 ? -9.534 -5.927 2.200 1.00 98.06 90 LEU A O 1
ATOM 693 N N . LEU A 1 91 ? -11.530 -6.928 1.945 1.00 97.81 91 LEU A N 1
ATOM 694 C CA . LEU A 1 91 ? -11.029 -7.974 1.049 1.00 97.81 91 LEU A CA 1
ATOM 695 C C . LEU A 1 91 ? -10.705 -7.391 -0.326 1.00 97.81 91 LEU A C 1
ATOM 697 O O . LEU A 1 91 ? -9.631 -7.652 -0.865 1.00 97.81 91 LEU A O 1
ATOM 701 N N . VAL A 1 92 ? -11.577 -6.532 -0.858 1.00 98.19 92 VAL A N 1
ATOM 702 C CA . VAL A 1 92 ? -11.320 -5.826 -2.123 1.00 98.19 92 VAL A CA 1
ATOM 703 C C . VAL A 1 92 ? -10.082 -4.936 -2.015 1.00 98.19 92 VAL A C 1
ATOM 705 O O . VAL A 1 92 ? -9.261 -4.907 -2.936 1.00 98.19 92 VAL A O 1
ATOM 708 N N . ILE A 1 93 ? -9.924 -4.232 -0.894 1.00 98.38 93 ILE A N 1
ATOM 709 C CA . ILE A 1 93 ? -8.744 -3.404 -0.627 1.00 98.38 93 ILE A CA 1
ATOM 710 C C . ILE A 1 93 ? -7.485 -4.276 -0.588 1.00 98.38 93 ILE A C 1
ATOM 712 O O . ILE A 1 93 ? -6.514 -3.983 -1.289 1.00 98.38 93 ILE A O 1
ATOM 716 N N . ALA A 1 94 ? -7.501 -5.372 0.175 1.00 98.12 94 ALA A N 1
ATOM 717 C CA . ALA A 1 94 ? -6.367 -6.287 0.276 1.00 98.12 94 ALA A CA 1
ATOM 718 C C . ALA A 1 94 ? -5.985 -6.904 -1.079 1.00 98.12 94 ALA A C 1
ATOM 720 O O . ALA A 1 94 ? -4.799 -7.064 -1.373 1.00 98.12 94 ALA A O 1
ATOM 721 N N . ASP A 1 95 ? -6.964 -7.237 -1.917 1.00 98.31 95 ASP A N 1
ATOM 722 C CA . ASP A 1 95 ? -6.736 -7.761 -3.264 1.00 98.31 95 ASP A CA 1
ATOM 723 C C . ASP A 1 95 ? -6.065 -6.725 -4.169 1.00 98.31 95 ASP A C 1
ATOM 725 O O . ASP A 1 95 ? -5.122 -7.055 -4.893 1.00 98.31 95 ASP A O 1
ATOM 729 N N . ALA A 1 96 ? -6.495 -5.463 -4.092 1.00 98.19 96 ALA A N 1
ATOM 730 C CA . ALA A 1 96 ? -5.891 -4.375 -4.852 1.00 98.19 96 ALA A CA 1
ATOM 731 C C . ALA A 1 96 ? -4.440 -4.098 -4.431 1.00 98.19 96 ALA A C 1
ATOM 733 O O . ALA A 1 96 ? -3.604 -3.872 -5.306 1.00 98.19 96 ALA A O 1
ATOM 734 N N . PHE A 1 97 ? -4.116 -4.183 -3.134 1.00 98.00 97 PHE A N 1
ATOM 735 C CA . PHE A 1 97 ? -2.724 -4.133 -2.668 1.00 98.00 97 PHE A CA 1
ATOM 736 C C . PHE A 1 97 ? -1.885 -5.235 -3.316 1.00 98.00 97 PHE A C 1
ATOM 738 O O . PHE A 1 97 ? -0.889 -4.933 -3.967 1.00 98.00 97 PHE A O 1
ATOM 745 N N . ARG A 1 98 ? -2.316 -6.501 -3.211 1.00 98.38 98 ARG A N 1
ATOM 746 C CA . ARG A 1 98 ? -1.555 -7.637 -3.760 1.00 98.38 98 ARG A CA 1
ATOM 747 C C . ARG A 1 98 ? -1.354 -7.520 -5.270 1.00 98.38 98 ARG A C 1
ATOM 749 O O . ARG A 1 98 ? -0.246 -7.729 -5.758 1.00 98.38 98 ARG A O 1
ATOM 756 N N . ALA A 1 99 ? -2.410 -7.177 -6.008 1.00 98.56 99 ALA A N 1
ATOM 757 C CA . ALA A 1 99 ? -2.332 -7.005 -7.456 1.00 98.56 99 ALA A CA 1
ATOM 758 C C . ALA A 1 99 ? -1.435 -5.818 -7.845 1.00 98.56 99 ALA A C 1
ATOM 760 O O . ALA A 1 99 ? -0.623 -5.932 -8.764 1.00 98.56 99 ALA A O 1
ATOM 761 N N . GLY A 1 100 ? -1.550 -4.695 -7.131 1.00 98.56 100 GLY A N 1
ATOM 762 C CA . GLY A 1 100 ? -0.734 -3.505 -7.350 1.00 98.56 100 GLY A CA 1
ATOM 763 C C . GLY A 1 100 ? 0.747 -3.745 -7.060 1.00 98.56 100 GLY A C 1
ATOM 764 O O . GLY A 1 100 ? 1.587 -3.381 -7.880 1.00 98.56 100 GLY A O 1
ATOM 765 N N . ASP A 1 101 ? 1.070 -4.392 -5.940 1.00 98.69 101 ASP A N 1
ATOM 766 C CA . ASP A 1 101 ? 2.447 -4.720 -5.553 1.00 98.69 101 ASP A CA 1
ATOM 767 C C . ASP A 1 101 ? 3.093 -5.664 -6.581 1.00 98.69 101 ASP A C 1
ATOM 769 O O . ASP A 1 101 ? 4.203 -5.406 -7.051 1.00 98.69 101 ASP A O 1
ATOM 773 N N . ALA A 1 102 ? 2.369 -6.698 -7.025 1.00 98.56 102 ALA A N 1
ATOM 774 C CA . ALA A 1 102 ? 2.835 -7.597 -8.081 1.00 98.56 102 ALA A CA 1
ATOM 775 C C . ALA A 1 102 ? 3.082 -6.862 -9.412 1.00 98.56 102 ALA A C 1
ATOM 777 O O . ALA A 1 102 ? 4.086 -7.110 -10.084 1.00 98.56 102 ALA A O 1
ATOM 778 N N . ALA A 1 103 ? 2.201 -5.931 -9.788 1.00 98.69 103 ALA A N 1
ATOM 779 C CA . ALA A 1 103 ? 2.349 -5.142 -11.008 1.00 98.69 103 ALA A CA 1
ATOM 780 C C . ALA A 1 103 ? 3.537 -4.170 -10.944 1.00 98.69 103 ALA A C 1
ATOM 782 O O . ALA A 1 103 ? 4.250 -4.010 -11.937 1.00 98.69 103 ALA A O 1
ATOM 783 N N . VAL A 1 104 ? 3.785 -3.555 -9.783 1.00 98.62 104 VAL A N 1
ATOM 784 C CA . VAL A 1 104 ? 4.964 -2.708 -9.549 1.00 98.62 104 VAL A CA 1
ATOM 785 C C . VAL A 1 104 ? 6.242 -3.530 -9.695 1.00 98.62 104 VAL A C 1
ATOM 787 O O . VAL A 1 104 ? 7.132 -3.141 -10.453 1.00 98.62 104 VAL A O 1
ATOM 790 N N . VAL A 1 105 ? 6.314 -4.694 -9.045 1.00 98.56 105 VAL A N 1
ATOM 791 C CA . VAL A 1 105 ? 7.461 -5.608 -9.148 1.00 98.56 105 VAL A CA 1
ATOM 792 C C . VAL A 1 105 ? 7.702 -6.024 -10.600 1.00 98.56 105 VAL A C 1
ATOM 794 O O . VAL A 1 105 ? 8.830 -5.925 -11.087 1.00 98.56 105 VAL A O 1
ATOM 797 N N . ALA A 1 106 ? 6.649 -6.412 -11.324 1.00 98.38 106 ALA A N 1
ATOM 798 C CA . ALA A 1 106 ? 6.742 -6.769 -12.738 1.00 98.38 106 ALA A CA 1
ATOM 799 C C . ALA A 1 106 ? 7.251 -5.602 -13.603 1.00 98.38 106 ALA A C 1
ATOM 801 O O . ALA A 1 106 ? 8.139 -5.796 -14.435 1.00 98.38 106 ALA A O 1
ATOM 802 N N . ALA A 1 107 ? 6.749 -4.385 -13.374 1.00 98.12 107 ALA A N 1
ATOM 803 C CA . ALA A 1 107 ? 7.166 -3.197 -14.114 1.00 98.12 107 ALA A CA 1
ATOM 804 C C . ALA A 1 107 ? 8.650 -2.869 -13.905 1.00 98.12 107 ALA A C 1
ATOM 806 O O . ALA A 1 107 ? 9.350 -2.552 -14.872 1.00 98.12 107 ALA A O 1
ATOM 807 N N . VAL A 1 108 ? 9.138 -2.963 -12.663 1.00 97.81 108 VAL A N 1
ATOM 808 C CA . VAL A 1 108 ? 10.550 -2.717 -12.333 1.00 97.81 108 VAL A CA 1
ATOM 809 C C . VAL A 1 108 ? 11.439 -3.814 -12.915 1.00 97.81 108 VAL A C 1
ATOM 811 O O . VAL A 1 108 ? 12.442 -3.496 -13.553 1.00 97.81 108 VAL A O 1
ATOM 814 N N . HIS A 1 109 ? 11.059 -5.090 -12.795 1.00 97.38 109 HIS A N 1
ATOM 815 C CA . HIS A 1 109 ? 11.800 -6.189 -13.424 1.00 97.38 109 HIS A CA 1
ATOM 816 C C . HIS A 1 109 ? 11.901 -6.035 -14.945 1.00 97.38 109 HIS A C 1
ATOM 818 O O . HIS A 1 109 ? 12.985 -6.221 -15.507 1.00 97.38 109 HIS A O 1
ATOM 824 N N . ALA A 1 110 ? 10.804 -5.674 -15.615 1.00 96.81 110 ALA A N 1
ATOM 825 C CA . ALA A 1 110 ? 10.801 -5.435 -17.054 1.00 96.81 110 ALA A CA 1
ATOM 826 C C . ALA A 1 110 ? 11.739 -4.277 -17.427 1.00 96.81 110 ALA A C 1
ATOM 828 O O . ALA A 1 110 ? 12.575 -4.424 -18.315 1.00 96.81 110 ALA A O 1
ATOM 829 N N . ALA A 1 111 ? 11.665 -3.153 -16.707 1.00 96.12 111 ALA A N 1
ATOM 830 C CA . ALA A 1 111 ? 12.524 -1.993 -16.944 1.00 96.12 111 ALA A CA 1
ATOM 831 C C . ALA A 1 111 ? 14.020 -2.307 -16.740 1.00 96.12 111 ALA A C 1
ATOM 833 O O . ALA A 1 111 ? 14.841 -1.924 -17.575 1.00 96.12 111 ALA A O 1
ATOM 834 N N . LEU A 1 112 ? 14.370 -3.060 -15.689 1.00 95.62 112 LEU A N 1
ATOM 835 C CA . LEU A 1 112 ? 15.739 -3.531 -15.442 1.00 95.62 112 LEU A CA 1
ATOM 836 C C . LEU A 1 112 ? 16.235 -4.465 -16.554 1.00 95.62 112 LEU A C 1
ATOM 838 O O . LEU A 1 112 ? 17.351 -4.301 -17.048 1.00 95.62 112 LEU A O 1
ATOM 842 N N . THR A 1 113 ? 15.398 -5.414 -16.981 1.00 95.00 113 THR A N 1
ATOM 843 C CA . THR A 1 113 ? 15.720 -6.364 -18.061 1.00 95.00 113 THR A CA 1
ATOM 844 C C . THR A 1 113 ? 15.961 -5.638 -19.383 1.00 95.00 113 THR A C 1
ATOM 846 O O . THR A 1 113 ? 16.916 -5.933 -20.101 1.00 95.00 113 THR A O 1
ATOM 849 N N . GLU A 1 114 ? 15.129 -4.641 -19.677 1.00 94.62 114 GLU A N 1
ATOM 850 C CA . GLU A 1 114 ? 15.231 -3.781 -20.858 1.00 94.62 114 GLU A CA 1
ATOM 851 C C . GLU A 1 114 ? 16.314 -2.695 -20.719 1.00 94.62 114 GLU A C 1
ATOM 853 O O . GLU A 1 114 ? 16.560 -1.955 -21.670 1.00 94.62 114 GLU A O 1
ATOM 858 N N . ARG A 1 115 ? 16.976 -2.599 -19.555 1.00 92.88 115 ARG A N 1
ATOM 859 C CA . ARG A 1 115 ? 17.977 -1.572 -19.215 1.00 92.88 115 ARG A CA 1
ATOM 860 C C . ARG A 1 115 ? 17.498 -0.153 -19.512 1.00 92.88 115 ARG A C 1
ATOM 862 O O . ARG A 1 115 ? 18.253 0.673 -20.028 1.00 92.88 115 ARG A O 1
ATOM 869 N N . ARG A 1 116 ? 16.239 0.132 -19.188 1.00 92.25 116 ARG A N 1
ATOM 870 C CA . ARG A 1 116 ? 15.644 1.454 -19.382 1.00 92.25 116 ARG A CA 1
ATOM 871 C C . ARG A 1 116 ? 15.166 2.050 -18.060 1.00 92.25 116 ARG A C 1
ATOM 873 O O . ARG A 1 116 ? 14.662 1.317 -17.209 1.00 92.25 116 ARG A O 1
ATOM 880 N N . PRO A 1 117 ? 15.253 3.378 -17.902 1.00 91.88 117 PRO A N 1
ATOM 881 C CA . PRO A 1 117 ? 14.555 4.056 -16.826 1.00 91.88 117 PRO A CA 1
ATOM 882 C C . PRO A 1 117 ? 13.053 4.140 -17.136 1.00 91.88 117 PRO A C 1
ATOM 884 O O . PRO A 1 117 ? 12.570 3.731 -18.204 1.00 91.88 117 PRO A O 1
ATOM 887 N N . PHE A 1 118 ? 12.314 4.743 -16.213 1.00 93.38 118 PHE A N 1
ATOM 888 C CA . PHE A 1 118 ? 11.007 5.300 -16.524 1.00 93.38 118 PHE A CA 1
ATOM 889 C C . PHE A 1 118 ? 11.196 6.728 -17.094 1.00 93.38 118 PHE A C 1
ATOM 891 O O . PHE A 1 118 ? 11.972 7.522 -16.567 1.00 93.38 118 PHE A O 1
ATOM 898 N N . PRO A 1 119 ? 10.613 7.090 -18.248 1.00 84.06 119 PRO A N 1
ATOM 899 C CA . PRO A 1 119 ? 10.742 8.456 -18.760 1.00 84.06 119 PRO A CA 1
ATOM 900 C C . PRO A 1 119 ? 10.042 9.473 -17.845 1.00 84.06 119 PRO A C 1
ATOM 902 O O . PRO A 1 119 ? 8.965 9.207 -17.326 1.00 84.06 119 PRO A O 1
ATOM 905 N N . GLY A 1 120 ? 10.656 10.641 -17.630 1.00 88.81 120 GLY A N 1
ATOM 906 C CA . GLY A 1 120 ? 10.111 11.714 -16.778 1.00 88.81 120 GLY A CA 1
ATOM 907 C C . GLY A 1 120 ? 10.273 11.497 -15.265 1.00 88.81 120 GLY A C 1
ATOM 908 O O . GLY A 1 120 ? 10.485 12.467 -14.538 1.00 88.81 120 GLY A O 1
ATOM 909 N N . PHE A 1 121 ? 10.303 10.245 -14.806 1.00 92.25 121 PHE A N 1
ATOM 910 C CA . PHE A 1 121 ? 10.354 9.849 -13.392 1.00 92.25 121 PHE A CA 1
ATOM 911 C C . PHE A 1 121 ? 11.394 8.751 -13.173 1.00 92.25 121 PHE A C 1
ATOM 913 O O . PHE A 1 121 ? 11.567 7.919 -14.042 1.00 92.25 121 PHE A O 1
ATOM 920 N N . TYR A 1 122 ? 12.073 8.692 -12.027 1.00 92.56 122 TYR A N 1
ATOM 921 C CA . TYR A 1 122 ? 13.055 7.625 -11.743 1.00 92.56 122 TYR A CA 1
ATOM 922 C C . TYR A 1 122 ? 14.120 7.438 -12.831 1.00 92.56 122 TYR A C 1
ATOM 924 O O . TYR A 1 122 ? 14.358 6.348 -13.359 1.00 92.56 122 TYR A O 1
ATOM 932 N N . ARG A 1 123 ? 14.717 8.559 -13.239 1.00 87.69 123 ARG A N 1
ATOM 933 C CA . ARG A 1 123 ? 15.629 8.608 -14.387 1.00 87.69 123 ARG A CA 1
ATOM 934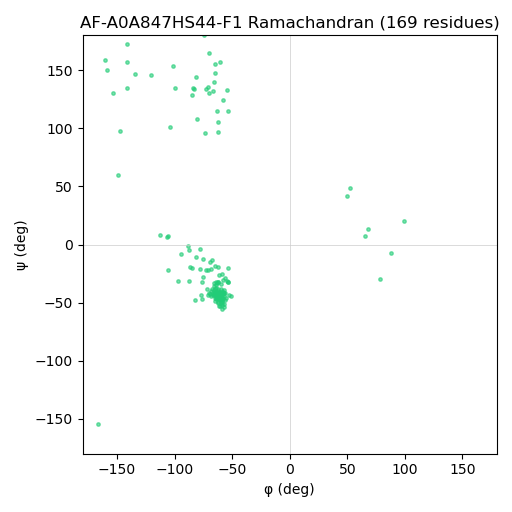 C C . ARG A 1 123 ? 16.968 7.920 -14.119 1.00 87.69 123 ARG A C 1
ATOM 936 O O . ARG A 1 123 ? 17.635 7.552 -15.081 1.00 87.69 123 ARG A O 1
ATOM 943 N N . SER A 1 124 ? 17.355 7.770 -12.852 1.00 89.19 124 SER A N 1
ATOM 944 C CA . SER A 1 124 ? 18.618 7.136 -12.463 1.00 89.19 124 SER A CA 1
ATOM 945 C C . SER A 1 124 ? 18.506 5.616 -12.451 1.00 89.19 124 SER A C 1
ATOM 947 O O . SER A 1 124 ? 19.362 4.945 -13.021 1.00 89.19 124 SER A O 1
ATOM 949 N N . ASP A 1 125 ? 17.458 5.082 -11.824 1.00 92.31 125 ASP A N 1
ATOM 950 C CA . ASP A 1 125 ? 17.259 3.644 -11.660 1.00 92.31 125 ASP A CA 1
ATOM 951 C C . ASP A 1 125 ? 15.755 3.322 -11.515 1.00 92.31 125 ASP A C 1
ATOM 953 O O . ASP A 1 125 ? 15.078 3.945 -10.692 1.00 92.31 125 ASP A O 1
ATOM 957 N N . PRO A 1 126 ? 15.194 2.360 -12.275 1.00 95.56 126 PRO A N 1
ATOM 958 C CA . PRO A 1 126 ? 13.777 2.004 -12.165 1.00 95.56 126 PRO A CA 1
ATOM 959 C C . PRO A 1 126 ? 13.380 1.462 -10.780 1.00 95.56 126 PRO A C 1
ATOM 961 O O . PRO A 1 126 ? 12.196 1.501 -10.438 1.00 95.56 126 PRO A O 1
ATOM 964 N N . THR A 1 127 ? 14.327 0.988 -9.963 1.00 96.56 127 THR A N 1
ATOM 965 C CA . THR A 1 127 ? 14.070 0.543 -8.583 1.00 96.56 127 THR A CA 1
ATOM 966 C C . THR A 1 127 ? 13.715 1.690 -7.633 1.0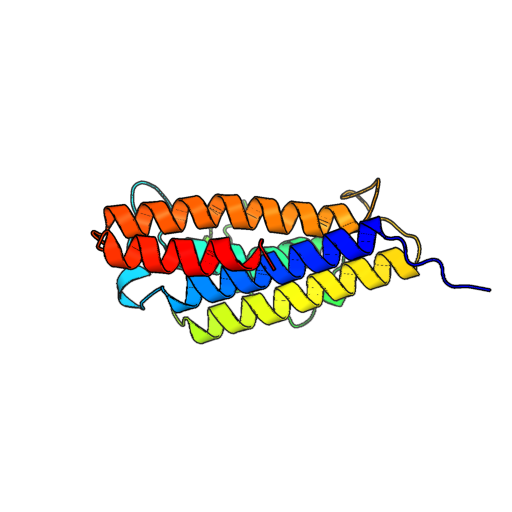0 96.56 127 THR A C 1
ATOM 968 O O . THR A 1 127 ? 13.131 1.435 -6.579 1.00 96.56 127 THR A O 1
ATOM 971 N N . GLU A 1 128 ? 13.951 2.954 -8.007 1.00 96.38 128 GLU A N 1
ATOM 972 C CA . GLU A 1 128 ? 13.474 4.116 -7.242 1.00 96.38 128 GLU A CA 1
ATOM 973 C C . GLU A 1 128 ? 11.938 4.113 -7.093 1.00 96.38 128 GLU A C 1
ATOM 975 O O . GLU A 1 128 ? 11.422 4.620 -6.096 1.00 96.38 128 GLU A O 1
ATOM 980 N N . LEU A 1 129 ? 11.202 3.463 -8.009 1.00 97.88 129 LEU A N 1
ATOM 981 C CA . LEU A 1 129 ? 9.766 3.211 -7.846 1.00 97.88 129 LEU A CA 1
ATOM 982 C C . LEU A 1 129 ? 9.464 2.386 -6.587 1.00 97.88 129 LEU A C 1
ATOM 984 O O . LEU A 1 129 ? 8.541 2.721 -5.846 1.00 97.88 129 LEU A O 1
ATOM 988 N N . LEU A 1 130 ? 10.238 1.327 -6.328 1.00 98.31 130 LEU A N 1
ATOM 989 C CA . LEU A 1 130 ? 10.056 0.485 -5.142 1.00 98.31 130 LEU A CA 1
ATOM 990 C C . LEU A 1 130 ? 10.240 1.320 -3.875 1.00 98.31 130 LEU A C 1
ATOM 992 O O . LEU A 1 130 ? 9.427 1.251 -2.956 1.00 98.31 130 LEU A O 1
ATOM 996 N N . VAL A 1 131 ? 11.281 2.156 -3.854 1.00 98.00 131 VAL A N 1
ATOM 997 C CA . VAL A 1 131 ? 11.569 3.057 -2.733 1.00 98.00 131 VAL A CA 1
ATOM 998 C C . VAL A 1 131 ? 10.438 4.060 -2.528 1.00 98.00 131 VAL A C 1
ATOM 1000 O O . VAL A 1 131 ? 9.988 4.237 -1.397 1.00 98.00 131 VAL A O 1
ATOM 1003 N N . HIS A 1 132 ? 9.942 4.684 -3.599 1.00 98.06 132 HIS A N 1
ATOM 1004 C CA . HIS A 1 132 ? 8.860 5.659 -3.496 1.00 98.06 132 HIS A CA 1
ATOM 1005 C C . HIS A 1 132 ? 7.592 5.028 -2.912 1.00 98.06 132 HIS A C 1
ATOM 1007 O O . HIS A 1 132 ? 7.031 5.574 -1.963 1.00 98.06 132 HIS A O 1
ATOM 1013 N N . VAL A 1 133 ? 7.187 3.851 -3.397 1.00 98.56 133 VAL A N 1
ATOM 1014 C CA . VAL A 1 133 ? 6.026 3.134 -2.848 1.00 98.56 133 VAL A CA 1
ATOM 1015 C C . VAL A 1 133 ? 6.243 2.781 -1.371 1.00 98.56 133 VAL A C 1
ATOM 1017 O O . VAL A 1 133 ? 5.351 3.010 -0.563 1.00 98.56 133 VAL A O 1
ATOM 1020 N N . MET A 1 134 ? 7.426 2.296 -0.974 1.00 98.56 134 MET A N 1
ATOM 1021 C CA . MET A 1 134 ? 7.708 1.979 0.437 1.00 98.56 134 MET A CA 1
ATOM 1022 C C . MET A 1 134 ? 7.634 3.207 1.356 1.00 98.56 134 MET A C 1
ATOM 1024 O O . MET A 1 134 ? 7.105 3.119 2.466 1.00 98.56 134 MET A O 1
ATOM 1028 N N . VAL A 1 135 ? 8.164 4.353 0.916 1.00 98.56 135 VAL A N 1
ATOM 1029 C CA . VAL A 1 135 ? 8.124 5.609 1.685 1.00 98.56 135 VAL A CA 1
ATOM 1030 C C . VAL A 1 135 ? 6.697 6.154 1.768 1.00 98.56 135 VAL A C 1
ATOM 1032 O O . VAL A 1 135 ? 6.266 6.565 2.848 1.00 98.56 135 VAL A O 1
ATOM 1035 N N . HIS A 1 136 ? 5.954 6.120 0.658 1.00 98.50 136 HIS A N 1
ATOM 1036 C CA . HIS A 1 136 ? 4.538 6.500 0.600 1.00 98.50 136 HIS A CA 1
ATOM 1037 C C . HIS A 1 136 ? 3.693 5.646 1.552 1.00 98.50 136 HIS A C 1
ATOM 1039 O O . HIS A 1 136 ? 2.965 6.183 2.393 1.00 98.50 136 HIS A O 1
ATOM 1045 N N . ASP A 1 137 ? 3.893 4.329 1.519 1.00 98.69 137 ASP A N 1
ATOM 1046 C CA . ASP A 1 137 ? 3.238 3.400 2.431 1.00 98.69 137 ASP A CA 1
ATOM 1047 C C . ASP A 1 137 ? 3.564 3.715 3.885 1.00 98.69 137 ASP A C 1
ATOM 1049 O O . ASP A 1 137 ? 2.666 3.852 4.714 1.00 98.69 137 ASP A O 1
ATOM 1053 N N . ALA A 1 138 ? 4.846 3.868 4.219 1.00 98.44 138 ALA A N 1
ATOM 1054 C CA . ALA A 1 138 ? 5.268 4.187 5.578 1.00 98.44 138 ALA A CA 1
ATOM 1055 C C . ALA A 1 138 ? 4.620 5.480 6.102 1.00 98.44 138 ALA A C 1
ATOM 1057 O O . ALA A 1 138 ? 4.165 5.505 7.249 1.00 98.44 138 ALA A O 1
ATOM 1058 N N . HIS A 1 139 ? 4.524 6.515 5.262 1.00 98.25 139 HIS A N 1
ATOM 1059 C CA . HIS A 1 139 ? 3.886 7.781 5.609 1.00 98.25 139 HIS A CA 1
ATOM 1060 C C . HIS A 1 139 ? 2.413 7.595 6.008 1.00 98.25 139 HIS A C 1
ATOM 1062 O O . HIS A 1 139 ? 2.022 7.951 7.126 1.00 98.25 139 HIS A O 1
ATOM 1068 N N . HIS A 1 140 ? 1.598 6.989 5.142 1.00 98.06 140 HIS A N 1
ATOM 1069 C CA . HIS A 1 140 ? 0.166 6.834 5.416 1.00 98.06 140 HIS A CA 1
ATOM 1070 C C . HIS A 1 140 ? -0.135 5.735 6.443 1.00 98.06 140 HIS A C 1
ATOM 1072 O O . HIS A 1 140 ? -1.087 5.870 7.211 1.00 98.06 140 HIS A O 1
ATOM 1078 N N . ARG A 1 141 ? 0.698 4.692 6.565 1.00 98.00 141 ARG A N 1
ATOM 1079 C CA . ARG A 1 141 ? 0.601 3.737 7.683 1.00 98.00 141 ARG A CA 1
ATOM 1080 C C . ARG A 1 141 ? 0.748 4.441 9.028 1.00 98.00 141 ARG A C 1
ATOM 1082 O O . ARG A 1 141 ? -0.029 4.170 9.939 1.00 98.00 141 ARG A O 1
ATOM 1089 N N . GLY A 1 142 ? 1.695 5.374 9.150 1.00 97.94 142 GLY A N 1
ATOM 1090 C CA . GLY A 1 142 ? 1.857 6.186 10.359 1.00 97.94 142 GLY A CA 1
ATOM 1091 C C . GLY A 1 142 ? 0.598 6.992 10.701 1.00 97.94 142 GLY A C 1
ATOM 1092 O O . GLY A 1 142 ? 0.198 7.052 11.869 1.00 97.94 142 GLY A O 1
ATOM 1093 N N . GLN A 1 143 ? -0.073 7.549 9.688 1.00 98.19 143 GLN A N 1
ATOM 1094 C CA . GLN A 1 143 ? -1.360 8.232 9.857 1.00 98.19 143 GLN A CA 1
ATOM 1095 C C . GLN A 1 143 ? -2.458 7.264 10.319 1.00 98.19 143 GLN A C 1
ATOM 1097 O O . GLN A 1 143 ? -3.115 7.537 11.323 1.00 98.19 143 GLN A O 1
ATOM 1102 N N . ILE A 1 144 ? -2.605 6.103 9.671 1.00 98.50 144 ILE A N 1
ATOM 1103 C CA . ILE A 1 144 ? -3.593 5.078 10.050 1.00 98.50 144 ILE A CA 1
ATOM 1104 C C . ILE A 1 144 ? -3.365 4.605 11.490 1.00 98.50 144 ILE A C 1
ATOM 1106 O O . ILE A 1 144 ? -4.295 4.601 12.293 1.00 98.50 144 ILE A O 1
ATOM 1110 N N 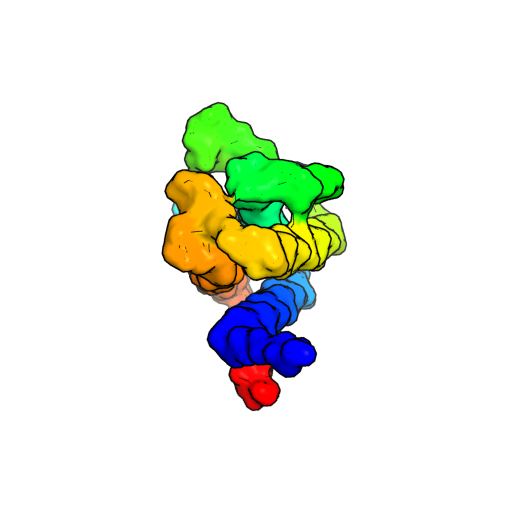. MET A 1 145 ? -2.127 4.273 11.865 1.00 98.12 145 MET A N 1
ATOM 1111 C CA . MET A 1 145 ? -1.803 3.854 13.233 1.00 98.12 145 MET A CA 1
ATOM 1112 C C . MET A 1 145 ? -2.085 4.956 14.261 1.00 98.12 145 MET A C 1
ATOM 1114 O O . MET A 1 145 ? -2.442 4.665 15.402 1.00 98.12 145 MET A O 1
ATOM 1118 N N . SER A 1 146 ? -1.926 6.225 13.885 1.00 98.00 146 SER A N 1
ATOM 1119 C CA . SER A 1 146 ? -2.277 7.357 14.748 1.00 98.00 146 SER A CA 1
ATOM 1120 C C . SER A 1 146 ? -3.792 7.480 14.921 1.00 98.00 146 SER A C 1
ATOM 1122 O O . SER A 1 146 ? -4.258 7.670 16.044 1.00 98.00 146 SER A O 1
ATOM 1124 N N . LEU A 1 147 ? -4.561 7.297 13.846 1.00 98.50 147 LEU A N 1
ATOM 1125 C CA . LEU A 1 147 ? -6.024 7.292 13.883 1.00 98.50 147 LEU A CA 1
ATOM 1126 C C . LEU A 1 147 ? -6.573 6.128 14.716 1.00 98.50 147 LEU A C 1
ATOM 1128 O O . LEU A 1 147 ? -7.455 6.348 15.540 1.00 98.50 147 LEU A O 1
ATOM 1132 N N . LEU A 1 148 ? -6.008 4.922 14.599 1.00 98.25 148 LEU A N 1
ATOM 1133 C CA . LEU A 1 148 ? -6.390 3.780 15.440 1.00 98.25 148 LEU A CA 1
ATOM 1134 C C . LEU A 1 148 ? -6.216 4.087 16.935 1.00 98.25 148 LEU A C 1
ATOM 1136 O O . LEU A 1 148 ? -7.114 3.814 17.732 1.00 98.25 148 LEU A O 1
ATOM 1140 N N . ARG A 1 149 ? -5.094 4.712 17.321 1.00 97.69 149 ARG A N 1
ATOM 1141 C CA . ARG A 1 149 ? -4.867 5.151 18.711 1.00 97.69 149 ARG A CA 1
ATOM 1142 C C . ARG A 1 149 ? -5.902 6.186 19.151 1.00 97.69 149 ARG A C 1
ATOM 1144 O O . ARG A 1 149 ? -6.462 6.053 20.234 1.00 97.69 149 ARG A O 1
ATOM 1151 N N . GLN A 1 150 ? -6.186 7.185 18.315 1.00 97.75 150 GLN A N 1
ATOM 1152 C CA . GLN A 1 150 ? -7.169 8.235 18.618 1.00 97.75 150 GLN A CA 1
ATOM 1153 C C . GLN A 1 150 ? -8.603 7.699 18.726 1.00 97.75 150 GLN A C 1
ATOM 1155 O O . GLN A 1 150 ? -9.371 8.190 19.548 1.00 97.75 150 GLN A O 1
ATOM 1160 N N . ARG A 1 151 ? -8.948 6.663 17.953 1.00 96.44 151 ARG A N 1
ATOM 1161 C CA . ARG A 1 151 ? -10.234 5.955 18.042 1.00 96.44 151 ARG A CA 1
ATOM 1162 C C . ARG A 1 151 ? -10.392 5.165 19.349 1.00 96.44 151 ARG A C 1
ATOM 1164 O O . ARG A 1 151 ? -11.496 4.742 19.675 1.00 96.44 151 ARG A O 1
ATOM 1171 N N . GLY A 1 152 ? -9.310 4.976 20.108 1.00 96.50 152 GLY A N 1
ATOM 1172 C CA . GLY A 1 152 ? -9.324 4.289 21.399 1.00 96.50 152 GLY A CA 1
ATOM 1173 C C . GLY A 1 152 ? -8.874 2.830 21.344 1.00 96.50 152 GLY A C 1
ATOM 1174 O O . GLY A 1 152 ? -9.176 2.073 22.267 1.00 96.50 152 GLY A O 1
ATOM 1175 N N . ARG A 1 153 ? -8.146 2.416 20.294 1.00 96.50 153 ARG A N 1
ATOM 1176 C CA . ARG A 1 153 ? -7.530 1.083 20.238 1.00 96.50 153 ARG A CA 1
ATOM 1177 C C . ARG A 1 153 ? -6.656 0.864 21.478 1.00 96.50 153 ARG A C 1
ATOM 1179 O O . ARG A 1 153 ? -5.873 1.741 21.852 1.00 96.50 153 ARG A O 1
ATOM 1186 N N . SER A 1 154 ? -6.796 -0.290 22.131 1.00 97.25 154 SER A N 1
AT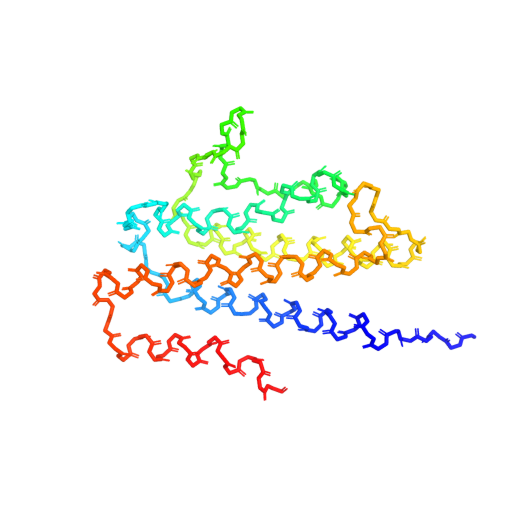OM 1187 C CA . SER A 1 154 ? -6.096 -0.534 23.392 1.00 97.25 154 SER A CA 1
ATOM 1188 C C . SER A 1 154 ? -4.580 -0.575 23.186 1.00 97.25 154 SER A C 1
ATOM 1190 O O . SER A 1 154 ? -4.080 -0.903 22.108 1.00 97.25 154 SER A O 1
ATOM 1192 N N . ARG A 1 155 ? -3.815 -0.291 24.247 1.00 97.00 155 ARG A N 1
ATOM 1193 C CA . ARG A 1 155 ? -2.350 -0.403 24.200 1.00 97.00 155 ARG A CA 1
ATOM 1194 C C . ARG A 1 155 ? -1.896 -1.810 23.796 1.00 97.00 155 ARG A C 1
ATOM 1196 O O . ARG A 1 155 ? -0.931 -1.932 23.053 1.00 97.00 155 ARG A O 1
ATOM 1203 N N . ALA A 1 156 ? -2.576 -2.849 24.282 1.00 97.94 156 ALA A N 1
ATOM 1204 C CA . ALA A 1 156 ? -2.242 -4.235 23.966 1.00 97.94 156 ALA A CA 1
ATOM 1205 C C . ALA A 1 156 ? -2.447 -4.542 22.473 1.00 97.94 156 ALA A C 1
ATOM 1207 O O . ALA A 1 156 ? -1.571 -5.135 21.848 1.00 97.94 156 ALA A O 1
ATOM 1208 N N . ASP A 1 157 ? -3.550 -4.069 21.888 1.00 97.31 157 ASP A N 1
ATOM 1209 C CA . ASP A 1 157 ? -3.816 -4.235 20.455 1.00 97.31 157 ASP A CA 1
ATOM 1210 C C . ASP A 1 157 ? -2.786 -3.491 19.599 1.00 97.31 157 ASP A C 1
ATOM 1212 O O . ASP A 1 157 ? -2.306 -4.023 18.599 1.00 97.31 157 ASP A O 1
ATOM 1216 N N . MET A 1 158 ? -2.400 -2.277 20.008 1.00 97.94 158 MET A N 1
ATOM 1217 C CA . MET A 1 158 ? -1.377 -1.508 19.298 1.00 97.94 158 MET A CA 1
ATOM 1218 C C . MET A 1 158 ? 0.000 -2.174 19.364 1.00 97.94 158 MET A C 1
ATOM 1220 O O . MET A 1 158 ? 0.688 -2.190 18.350 1.00 97.94 158 MET A O 1
ATOM 1224 N N . ILE A 1 159 ? 0.380 -2.767 20.503 1.00 97.81 159 ILE A N 1
ATOM 1225 C CA . ILE A 1 159 ? 1.618 -3.558 20.619 1.00 97.81 159 ILE A CA 1
ATOM 1226 C C . ILE A 1 159 ? 1.564 -4.764 19.682 1.00 97.81 159 ILE A C 1
ATOM 1228 O O . ILE A 1 159 ? 2.505 -4.994 18.932 1.00 97.81 159 ILE A O 1
ATOM 1232 N N . LYS A 1 160 ? 0.445 -5.497 19.657 1.00 97.62 160 LYS A N 1
ATOM 1233 C CA . LYS A 1 160 ? 0.275 -6.645 18.756 1.00 97.62 160 LYS A CA 1
ATOM 1234 C C . LYS A 1 160 ? 0.435 -6.245 17.283 1.00 97.62 160 LYS A C 1
ATOM 1236 O O . LYS A 1 160 ? 1.067 -6.971 16.518 1.00 97.62 160 LYS A O 1
ATOM 1241 N N . LEU A 1 161 ? -0.126 -5.102 16.885 1.00 97.56 161 LEU A N 1
ATOM 1242 C CA . LEU A 1 161 ? 0.036 -4.556 15.536 1.00 97.56 161 LEU A CA 1
ATOM 1243 C C . LEU A 1 161 ? 1.486 -4.116 15.263 1.00 97.56 161 LEU A C 1
ATOM 1245 O O . LEU A 1 161 ? 2.027 -4.394 14.193 1.00 97.56 161 LEU A O 1
ATOM 1249 N N . GLU A 1 162 ? 2.134 -3.445 16.213 1.00 96.50 162 GLU A N 1
ATOM 1250 C CA . GLU A 1 162 ? 3.545 -3.057 16.104 1.00 96.50 162 GLU A CA 1
ATOM 1251 C C . GLU A 1 162 ? 4.451 -4.285 15.947 1.00 96.50 162 GLU A C 1
ATOM 1253 O O . GLU A 1 162 ? 5.278 -4.311 15.040 1.00 96.50 162 GLU A O 1
ATOM 1258 N N . ASP A 1 163 ? 4.247 -5.338 16.734 1.00 97.19 163 ASP A N 1
ATOM 1259 C CA . ASP A 1 163 ? 4.998 -6.589 16.608 1.00 97.19 163 ASP A CA 1
ATOM 1260 C C . ASP A 1 163 ? 4.779 -7.228 15.230 1.00 97.19 163 ASP A C 1
ATOM 1262 O O . ASP A 1 163 ? 5.742 -7.559 14.536 1.00 97.19 163 ASP A O 1
ATOM 1266 N N . ALA A 1 164 ? 3.525 -7.323 14.776 1.00 96.62 164 ALA A N 1
ATOM 1267 C CA . ALA A 1 164 ? 3.192 -7.888 13.468 1.00 96.62 164 ALA A CA 1
ATOM 1268 C C . ALA A 1 164 ? 3.810 -7.111 12.288 1.00 96.62 164 ALA A C 1
ATOM 1270 O O . ALA A 1 164 ? 4.050 -7.690 11.230 1.00 96.62 164 ALA A O 1
ATOM 1271 N N . THR A 1 165 ? 4.083 -5.814 12.457 1.00 96.25 165 THR A N 1
ATOM 1272 C CA . THR A 1 165 ? 4.632 -4.943 11.405 1.00 96.25 165 THR A CA 1
ATOM 1273 C C . THR A 1 165 ? 6.151 -4.773 11.490 1.00 96.25 165 THR A C 1
ATOM 1275 O O . THR A 1 165 ? 6.811 -4.645 10.460 1.00 96.25 165 THR A O 1
ATOM 1278 N N . TRP A 1 166 ? 6.749 -4.818 12.682 1.00 94.88 166 TRP A N 1
ATOM 1279 C CA . TRP A 1 166 ? 8.197 -4.664 12.857 1.00 94.88 166 TRP A CA 1
ATOM 1280 C C . TRP A 1 166 ? 8.980 -5.968 12.743 1.00 94.88 166 TRP A C 1
ATOM 1282 O O . TRP A 1 166 ? 10.129 -5.936 12.295 1.00 94.88 166 TRP A O 1
ATOM 1292 N N . LEU A 1 167 ? 8.396 -7.106 13.133 1.00 95.12 167 LEU A N 1
ATOM 1293 C CA . LEU A 1 167 ? 9.097 -8.394 13.095 1.00 95.12 167 LEU A CA 1
ATOM 1294 C C . LEU A 1 167 ? 9.461 -8.824 11.668 1.00 95.12 167 LEU A C 1
ATOM 1296 O O . LEU A 1 167 ? 10.535 -9.383 11.476 1.00 95.12 167 LEU A O 1
ATOM 1300 N N . VAL A 1 168 ? 8.645 -8.460 10.673 1.00 95.56 168 VAL A N 1
ATOM 1301 C CA . VAL A 1 168 ? 8.892 -8.724 9.240 1.00 95.56 168 VAL A CA 1
ATOM 1302 C C . VAL A 1 168 ? 10.267 -8.218 8.779 1.00 95.56 168 VAL A C 1
ATOM 1304 O O . VAL A 1 168 ? 10.902 -8.807 7.908 1.00 95.56 168 VAL A O 1
ATOM 1307 N N . TRP A 1 169 ? 10.768 -7.131 9.369 1.00 95.19 169 TRP A N 1
ATOM 1308 C CA . TRP A 1 169 ? 12.049 -6.536 8.982 1.00 95.19 169 TRP A CA 1
ATOM 1309 C C . TRP A 1 169 ? 13.275 -7.226 9.592 1.00 95.19 169 TRP A C 1
ATOM 1311 O O . TRP A 1 169 ? 14.394 -6.911 9.186 1.00 95.19 169 TRP A O 1
ATOM 1321 N N . ARG A 1 170 ? 13.088 -8.127 10.566 1.00 92.50 170 ARG A N 1
ATOM 1322 C CA . ARG A 1 170 ? 14.164 -8.757 11.358 1.00 92.50 170 ARG A CA 1
ATOM 1323 C C . ARG A 1 170 ? 14.447 -10.215 10.984 1.00 92.50 170 ARG A C 1
ATOM 1325 O O . ARG A 1 170 ? 15.191 -10.877 11.701 1.00 92.50 170 ARG A O 1
ATOM 1332 N N . GLU A 1 171 ? 13.828 -10.698 9.915 1.00 88.31 171 GLU A N 1
ATOM 1333 C CA . GLU A 1 171 ? 14.034 -12.042 9.358 1.00 88.31 171 GLU A CA 1
ATOM 1334 C C . GLU A 1 171 ? 15.396 -12.212 8.689 1.00 88.31 171 GLU A C 1
ATOM 1336 O O . GLU A 1 171 ? 15.874 -11.229 8.063 1.00 88.31 171 GLU A O 1
#

Foldseek 3Di:
DPPPDPVVLVVLLLVLVLLLQLLVLLLVLDDLVQQQFDDPDHGLVQLLLCLLQVLLVVCCQFPVVLSPPQDRQWAADPVRPDTDGNDSDSVSSNVSSVSSSVSLVVRLVVCVVVVADGPPPRRPHNSVSSVVSSVSSVVSSVVSLVRCVVVPPDPVSSVVSVCSNPVSVVD

pLDDT: mean 94.18, std 9.68, range [35.31, 98.69]

Mean predicted aligned error: 3.86 Å